Protein AF-A0A968CSW3-F1 (afdb_monomer_lite)

Structure (mmCIF, N/CA/C/O backbone):
data_AF-A0A968CSW3-F1
#
_entry.id   AF-A0A968CSW3-F1
#
loop_
_atom_site.group_PDB
_atom_site.id
_atom_site.type_symbol
_atom_site.label_atom_id
_atom_site.label_alt_id
_atom_site.label_comp_id
_atom_site.label_asym_id
_atom_site.label_entity_id
_atom_site.label_seq_id
_atom_site.pdbx_PDB_ins_code
_atom_site.Cartn_x
_atom_site.Cartn_y
_atom_site.Cartn_z
_atom_site.occupancy
_atom_site.B_iso_or_equiv
_atom_site.auth_seq_id
_atom_site.auth_comp_id
_atom_site.auth_asym_id
_atom_site.auth_atom_id
_atom_site.pdbx_PDB_model_num
ATOM 1 N N . THR A 1 1 ? 6.515 0.302 24.008 1.00 46.16 1 THR A N 1
ATOM 2 C CA . THR A 1 1 ? 6.061 -0.153 22.682 1.00 46.16 1 THR A CA 1
ATOM 3 C C . THR A 1 1 ? 6.521 0.880 21.685 1.00 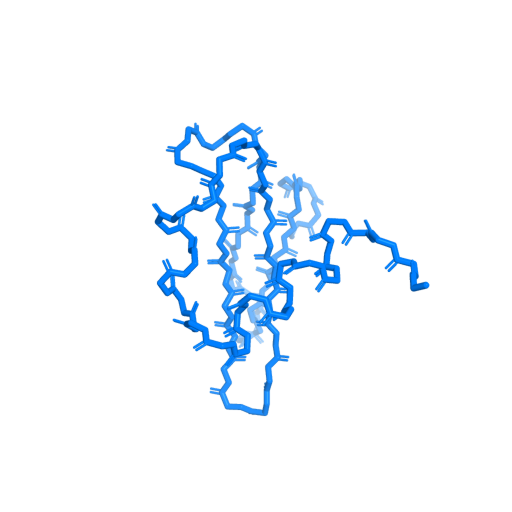46.16 1 THR A C 1
ATOM 5 O O . THR A 1 1 ? 6.298 2.063 21.915 1.00 46.16 1 THR A O 1
ATOM 8 N N . ASN A 1 2 ? 7.306 0.471 20.690 1.00 55.31 2 ASN A N 1
ATOM 9 C CA . ASN A 1 2 ? 7.720 1.378 19.623 1.00 55.31 2 ASN A CA 1
ATOM 10 C C . ASN A 1 2 ? 6.436 1.754 18.856 1.00 55.31 2 ASN A C 1
ATOM 12 O O . ASN A 1 2 ? 5.582 0.905 18.658 1.00 55.31 2 ASN A O 1
ATOM 16 N N . GLY A 1 3 ? 6.202 3.036 18.587 1.00 65.56 3 GLY A N 1
ATOM 17 C CA . GLY A 1 3 ? 4.907 3.539 18.105 1.00 65.56 3 GLY A CA 1
ATOM 18 C C . GLY A 1 3 ? 4.968 3.988 16.654 1.00 65.56 3 GLY A C 1
ATOM 19 O O . GLY A 1 3 ? 4.524 5.090 16.355 1.00 65.56 3 GLY A O 1
ATOM 20 N N . SER A 1 4 ? 5.616 3.213 15.779 1.00 84.62 4 SER A N 1
ATOM 21 C CA . SER A 1 4 ? 5.755 3.630 14.380 1.00 84.62 4 SER A CA 1
ATOM 22 C C . SER A 1 4 ? 4.405 3.592 13.661 1.00 84.62 4 SER A C 1
ATOM 24 O O . SER A 1 4 ? 3.586 2.709 13.921 1.00 84.62 4 SER A O 1
ATOM 26 N N . ASP A 1 5 ? 4.188 4.510 12.718 1.00 86.88 5 ASP A N 1
ATOM 27 C CA . AS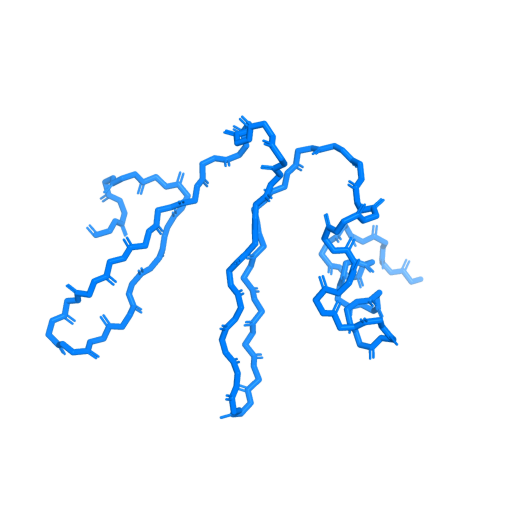P A 1 5 ? 2.949 4.569 11.927 1.00 86.88 5 ASP A CA 1
ATOM 28 C C . ASP A 1 5 ? 2.655 3.244 11.203 1.00 86.88 5 ASP A C 1
ATOM 30 O O . ASP A 1 5 ? 1.494 2.876 11.015 1.00 86.88 5 ASP A O 1
ATOM 34 N N . ALA A 1 6 ? 3.703 2.495 10.842 1.00 87.56 6 ALA A N 1
ATOM 35 C CA . ALA A 1 6 ? 3.585 1.166 10.252 1.00 87.56 6 ALA A CA 1
ATOM 36 C C . ALA A 1 6 ? 3.005 0.138 11.238 1.00 87.56 6 ALA A C 1
ATOM 38 O O . ALA A 1 6 ? 2.109 -0.617 10.874 1.00 87.56 6 ALA A O 1
ATOM 39 N N . GLU A 1 7 ? 3.471 0.135 12.487 1.00 90.50 7 GLU A N 1
ATOM 40 C CA . GLU A 1 7 ? 3.027 -0.792 13.539 1.00 90.50 7 GLU A CA 1
ATOM 41 C C . GLU A 1 7 ? 1.579 -0.494 13.961 1.00 90.50 7 GLU A C 1
ATOM 43 O O . GLU A 1 7 ? 0.756 -1.400 14.075 1.00 90.50 7 GLU A O 1
ATOM 48 N N . ILE A 1 8 ? 1.226 0.792 14.065 1.00 90.94 8 ILE A N 1
ATOM 49 C CA . ILE A 1 8 ? -0.152 1.241 14.319 1.00 90.94 8 ILE A CA 1
ATOM 50 C C . ILE A 1 8 ? -1.081 0.824 13.170 1.00 90.94 8 ILE A C 1
ATOM 52 O O . ILE A 1 8 ? -2.173 0.304 13.407 1.00 90.94 8 ILE A O 1
ATOM 56 N N . SER A 1 9 ? -0.653 1.036 11.921 1.00 90.88 9 SER A N 1
ATOM 57 C CA . SER A 1 9 ? -1.445 0.678 10.739 1.00 90.88 9 SER A CA 1
ATOM 58 C C . SER A 1 9 ? -1.624 -0.832 10.599 1.00 90.88 9 SER A C 1
ATOM 60 O O . SER A 1 9 ? -2.709 -1.275 10.220 1.00 90.88 9 SER A O 1
ATOM 62 N N . LEU A 1 10 ? -0.592 -1.618 10.923 1.00 92.25 10 LEU A N 1
ATOM 63 C CA . LEU A 1 10 ? -0.646 -3.077 10.895 1.00 92.25 10 LEU A CA 1
ATOM 64 C C . LEU A 1 10 ? -1.641 -3.610 11.928 1.00 92.25 10 LEU A C 1
ATOM 66 O O . LEU A 1 10 ? -2.555 -4.337 11.551 1.00 92.25 10 LEU A O 1
ATOM 70 N N . HIS A 1 11 ? -1.543 -3.182 13.188 1.00 92.81 11 HIS A N 1
ATOM 71 C CA . HIS A 1 11 ? -2.488 -3.610 14.225 1.00 92.81 11 HIS A CA 1
ATOM 72 C C . HIS A 1 11 ? -3.933 -3.219 13.902 1.00 92.81 11 HIS A C 1
ATOM 74 O O . HIS A 1 11 ? -4.852 -4.025 14.044 1.00 92.81 11 HIS A O 1
ATOM 80 N N . ALA A 1 12 ? -4.154 -2.008 13.385 1.00 93.00 12 ALA A N 1
ATOM 81 C CA . ALA A 1 12 ? -5.483 -1.614 12.935 1.00 93.00 12 ALA A CA 1
ATOM 82 C C . ALA A 1 12 ? -5.983 -2.514 11.787 1.00 93.00 12 ALA A C 1
ATOM 84 O O . ALA A 1 12 ? -7.167 -2.860 11.741 1.00 93.00 12 ALA A O 1
ATOM 85 N N . PHE A 1 13 ? -5.106 -2.877 10.844 1.00 94.00 13 PHE A N 1
ATOM 86 C CA . PHE A 1 13 ? -5.445 -3.770 9.737 1.00 94.00 13 PHE A CA 1
ATOM 87 C C . PHE A 1 13 ? -5.785 -5.185 10.221 1.00 94.00 13 PHE A C 1
ATOM 89 O O . PHE A 1 13 ? -6.734 -5.771 9.705 1.00 94.00 13 PHE A O 1
ATOM 96 N N . GLU A 1 14 ? -5.091 -5.714 11.228 1.00 93.38 14 GLU A N 1
ATOM 97 C CA . GLU A 1 14 ? -5.414 -7.011 11.841 1.00 93.38 14 GLU A CA 1
ATOM 98 C C . GLU A 1 14 ? -6.838 -7.022 12.427 1.00 93.38 14 GLU A C 1
ATOM 100 O O . GLU A 1 14 ? -7.584 -7.984 12.240 1.00 93.38 14 GLU A O 1
ATOM 105 N N . GLU A 1 15 ? -7.263 -5.929 13.070 1.00 94.19 15 GLU A N 1
ATOM 106 C CA . GLU A 1 15 ? -8.593 -5.827 13.690 1.00 94.19 15 GLU A CA 1
ATOM 107 C C . GLU A 1 15 ? -9.724 -5.531 12.689 1.00 94.19 15 GLU A C 1
ATOM 109 O O . GLU A 1 15 ? -10.850 -6.027 12.812 1.00 94.19 15 GLU A O 1
ATOM 114 N N . LEU A 1 16 ? -9.470 -4.670 11.702 1.00 94.69 16 LEU A N 1
ATOM 115 C CA . LEU A 1 16 ? -10.516 -4.085 10.854 1.00 94.69 16 LEU A CA 1
ATOM 116 C C . LEU A 1 16 ? -10.400 -4.481 9.374 1.00 94.69 16 LEU A C 1
ATOM 118 O O . LEU A 1 16 ? -11.326 -4.199 8.602 1.00 94.69 16 LEU A O 1
ATOM 122 N N . GLY A 1 17 ? -9.316 -5.138 8.967 1.00 94.25 17 GLY A N 1
ATOM 123 C CA . GLY A 1 17 ? -8.993 -5.449 7.576 1.00 94.25 17 GLY A CA 1
ATOM 124 C C . GLY A 1 17 ? -8.866 -4.192 6.713 1.00 94.25 17 GLY A C 1
ATOM 125 O O . GLY A 1 17 ? -8.567 -3.098 7.190 1.00 94.25 17 GLY A O 1
ATOM 126 N N . THR A 1 18 ? -9.202 -4.303 5.427 1.00 94.56 18 THR A N 1
ATOM 127 C CA . THR A 1 18 ? -9.141 -3.183 4.465 1.00 94.56 18 THR A CA 1
ATOM 128 C C . THR A 1 18 ? -10.053 -1.998 4.811 1.00 94.56 18 THR A C 1
ATOM 130 O O . THR A 1 18 ? -9.898 -0.913 4.249 1.00 94.56 18 THR A O 1
ATOM 133 N N . ARG A 1 19 ? -10.979 -2.147 5.771 1.00 95.62 19 ARG A N 1
ATOM 134 C CA . ARG A 1 19 ? -11.833 -1.044 6.241 1.00 95.62 19 ARG A CA 1
ATOM 135 C C . ARG A 1 19 ? -11.036 0.068 6.922 1.00 95.62 19 ARG A C 1
ATOM 137 O O . ARG A 1 19 ? -11.545 1.187 7.000 1.00 95.62 19 ARG A O 1
ATOM 144 N N . ILE A 1 20 ? -9.809 -0.200 7.387 1.00 95.12 20 ILE A N 1
ATOM 145 C CA . ILE A 1 20 ? -8.964 0.840 7.987 1.00 95.12 20 ILE A CA 1
ATOM 146 C C . ILE A 1 20 ? -8.658 1.981 7.028 1.00 95.12 20 ILE A C 1
ATOM 148 O O . ILE A 1 20 ? -8.625 3.131 7.451 1.00 95.12 20 ILE A O 1
ATOM 152 N N . PHE A 1 21 ? -8.506 1.704 5.733 1.00 93.75 21 PHE A N 1
ATOM 153 C CA . PHE A 1 21 ? -8.057 2.708 4.769 1.00 93.75 21 PHE A CA 1
ATOM 154 C C . PHE A 1 21 ? -9.105 3.802 4.533 1.00 93.75 21 PHE A C 1
ATOM 156 O O . PHE A 1 21 ? -8.755 4.916 4.160 1.00 93.75 21 PHE A O 1
ATOM 163 N N . GLY A 1 22 ? -10.383 3.520 4.815 1.00 92.12 22 GLY A N 1
ATOM 164 C CA . GLY A 1 22 ? -11.440 4.536 4.838 1.00 92.12 22 GLY A CA 1
ATOM 165 C C . GLY A 1 22 ? -11.471 5.384 6.116 1.00 92.12 22 GLY A C 1
ATOM 166 O O . GLY A 1 22 ? -12.190 6.378 6.165 1.00 92.12 22 GLY A O 1
ATOM 167 N N . ARG A 1 23 ? -10.725 4.987 7.155 1.00 92.12 23 ARG A N 1
ATOM 168 C CA . ARG A 1 23 ? -10.654 5.649 8.468 1.00 92.12 23 ARG A CA 1
ATOM 169 C C . ARG A 1 23 ? -9.335 6.385 8.701 1.00 92.12 23 ARG A C 1
ATOM 171 O O . ARG A 1 23 ? -9.316 7.313 9.505 1.00 92.12 23 ARG A O 1
ATOM 178 N N . LEU A 1 24 ? -8.259 5.986 8.021 1.00 91.12 24 LEU A N 1
ATOM 179 C CA . LEU A 1 24 ? -6.968 6.665 8.102 1.00 91.12 24 LEU A CA 1
ATOM 180 C C . LEU A 1 24 ? -7.080 8.103 7.583 1.00 91.12 24 LEU A C 1
ATOM 182 O O . LEU A 1 24 ? -7.655 8.363 6.524 1.00 91.12 24 LEU A O 1
ATOM 186 N N . GLN A 1 25 ? -6.502 9.034 8.336 1.00 89.75 25 GLN A N 1
ATOM 187 C CA . GLN A 1 25 ? -6.373 10.435 7.955 1.00 89.75 25 GLN A CA 1
ATOM 188 C C . GLN A 1 25 ? -4.898 10.772 7.771 1.00 89.75 25 GLN A C 1
ATOM 190 O O . GLN A 1 25 ? -4.068 10.366 8.578 1.00 89.75 25 GLN A O 1
ATOM 195 N N . GLY A 1 26 ? -4.589 11.540 6.728 1.00 89.75 26 GLY A N 1
ATOM 196 C CA . GLY A 1 26 ? -3.222 11.931 6.395 1.00 89.75 26 GLY A CA 1
ATOM 197 C C . GLY A 1 26 ? -2.717 11.305 5.099 1.00 89.75 26 GLY A C 1
ATOM 198 O O . GLY A 1 26 ? -3.489 10.781 4.296 1.00 89.75 26 GLY A O 1
ATOM 199 N N . GLU A 1 27 ? -1.410 11.417 4.897 1.00 94.19 27 GLU A N 1
ATOM 200 C CA . GLU A 1 27 ? -0.690 10.914 3.731 1.00 94.19 27 GLU A CA 1
ATOM 201 C C . GLU A 1 27 ? -0.088 9.533 4.028 1.00 94.19 27 GLU A C 1
ATOM 203 O O . GLU A 1 27 ? 0.584 9.349 5.040 1.00 94.19 27 GLU A O 1
ATOM 208 N N . PHE A 1 28 ? -0.320 8.547 3.159 1.00 94.38 28 PHE A N 1
ATOM 209 C CA . PHE A 1 28 ? 0.215 7.197 3.340 1.00 94.38 28 PHE A CA 1
ATOM 210 C C . PHE A 1 28 ? 0.300 6.433 2.018 1.00 94.38 28 PHE A C 1
ATOM 212 O O . PHE A 1 28 ? -0.511 6.615 1.112 1.00 94.38 28 PHE A O 1
ATOM 219 N N . ALA A 1 29 ? 1.271 5.528 1.947 1.00 96.06 29 ALA A N 1
ATOM 220 C CA . ALA A 1 29 ? 1.351 4.450 0.971 1.00 96.06 29 ALA A CA 1
ATOM 221 C C . ALA A 1 29 ? 1.770 3.190 1.739 1.00 96.06 29 ALA A C 1
ATOM 223 O O . ALA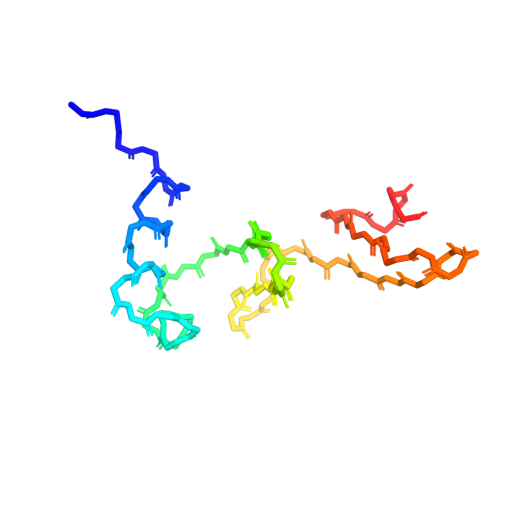 A 1 29 ? 2.819 3.177 2.378 1.00 96.06 29 ALA A O 1
ATOM 224 N N . ILE A 1 30 ? 0.915 2.172 1.735 1.00 95.50 30 ILE A N 1
ATOM 225 C CA . ILE A 1 30 ? 1.026 0.967 2.558 1.00 95.50 30 ILE A CA 1
ATOM 226 C C . ILE A 1 30 ? 1.003 -0.255 1.638 1.00 95.50 30 ILE A C 1
ATOM 228 O O . ILE A 1 30 ? 0.169 -0.343 0.734 1.00 95.50 30 ILE A O 1
ATOM 232 N N . ALA A 1 31 ? 1.897 -1.203 1.912 1.00 95.62 31 ALA A N 1
ATOM 233 C CA . ALA A 1 31 ? 1.888 -2.542 1.341 1.00 95.62 31 ALA A CA 1
ATOM 234 C C . ALA A 1 31 ? 1.794 -3.561 2.483 1.00 95.62 31 ALA A C 1
ATOM 236 O O . ALA A 1 31 ? 2.614 -3.531 3.400 1.00 95.62 31 ALA A O 1
ATOM 237 N N . ILE A 1 32 ? 0.788 -4.433 2.439 1.00 94.75 32 ILE A N 1
ATOM 238 C CA . ILE A 1 32 ? 0.594 -5.525 3.400 1.00 94.75 32 ILE A CA 1
ATOM 239 C C . ILE A 1 32 ? 0.608 -6.837 2.630 1.00 94.75 32 ILE A C 1
ATOM 241 O O . ILE A 1 32 ? -0.045 -6.956 1.592 1.00 94.75 32 ILE A O 1
ATOM 245 N N . VAL A 1 33 ? 1.355 -7.805 3.152 1.00 93.00 33 VAL A N 1
ATOM 246 C CA . VAL A 1 33 ? 1.490 -9.144 2.582 1.00 93.00 33 VAL A CA 1
ATOM 247 C C . VAL A 1 33 ? 1.215 -10.161 3.678 1.00 93.00 33 VAL A C 1
ATOM 249 O O . VAL A 1 33 ? 1.838 -10.100 4.737 1.00 93.00 33 VAL A O 1
ATOM 252 N N . ASP A 1 34 ? 0.295 -11.078 3.409 1.00 89.12 34 ASP A N 1
ATOM 253 C CA . ASP A 1 34 ? 0.121 -12.327 4.147 1.00 89.12 34 ASP A CA 1
ATOM 254 C C . ASP A 1 34 ? 0.228 -13.521 3.172 1.00 89.12 34 ASP A C 1
ATOM 256 O O . ASP A 1 34 ? 0.559 -13.332 1.999 1.00 89.12 34 ASP A O 1
ATOM 260 N N . GLU A 1 35 ? 0.013 -14.749 3.652 1.00 90.50 35 GLU A N 1
ATOM 261 C CA . GLU A 1 35 ? 0.146 -15.969 2.836 1.00 90.50 35 GLU A CA 1
ATOM 262 C C . GLU A 1 35 ? -0.789 -15.997 1.611 1.00 90.50 35 GLU A C 1
ATOM 264 O O . GLU A 1 35 ? -0.408 -16.521 0.565 1.00 90.50 35 GLU A O 1
ATOM 269 N N . ASP A 1 36 ? -1.973 -15.383 1.709 1.00 91.06 36 ASP A N 1
ATOM 270 C CA . ASP A 1 36 ? -3.040 -15.459 0.705 1.00 91.06 36 ASP A CA 1
ATOM 271 C C . ASP A 1 36 ? -3.399 -14.094 0.094 1.00 91.06 36 ASP A C 1
ATOM 273 O O . ASP A 1 36 ? -4.244 -14.001 -0.806 1.00 91.06 36 ASP A O 1
ATOM 277 N N . ARG A 1 37 ? -2.830 -13.000 0.612 1.00 89.94 37 ARG A N 1
ATOM 278 C CA . ARG A 1 37 ? -3.271 -11.639 0.309 1.00 89.94 37 ARG A CA 1
ATOM 279 C C . ARG A 1 37 ? -2.102 -10.695 0.148 1.00 89.94 37 ARG A C 1
ATOM 281 O O . ARG A 1 37 ? -1.193 -10.598 0.966 1.00 89.94 37 ARG A O 1
ATOM 288 N N . PHE A 1 38 ? -2.231 -9.889 -0.891 1.00 94.12 38 PHE A N 1
ATOM 289 C CA . PHE A 1 38 ? -1.372 -8.757 -1.152 1.00 94.12 38 PHE A CA 1
ATOM 290 C C . PHE A 1 38 ? -2.241 -7.507 -1.270 1.00 94.12 38 PHE A C 1
ATOM 292 O O . PHE A 1 38 ? -3.139 -7.4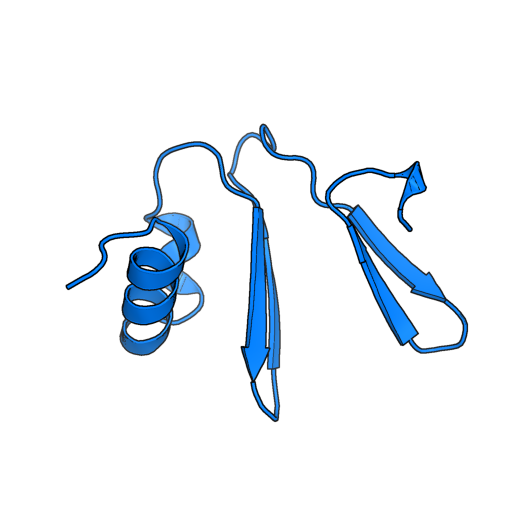40 -2.113 1.00 94.12 38 PHE A O 1
ATOM 299 N N . VAL A 1 39 ? -2.010 -6.524 -0.402 1.00 95.69 39 VAL A N 1
ATOM 300 C CA . VAL A 1 39 ? -2.807 -5.297 -0.324 1.00 95.69 39 VAL A CA 1
ATOM 301 C C . VAL A 1 39 ? -1.905 -4.093 -0.524 1.00 95.69 39 VAL A C 1
ATOM 303 O O . VAL A 1 39 ? -1.002 -3.842 0.270 1.00 95.69 39 VAL A O 1
ATOM 306 N N . LEU A 1 40 ? -2.210 -3.309 -1.553 1.00 96.44 40 LEU A N 1
ATOM 307 C CA . LEU A 1 40 ? -1.658 -1.976 -1.760 1.00 96.44 40 LEU A CA 1
ATOM 308 C C . LEU A 1 40 ? -2.734 -0.940 -1.454 1.00 96.44 40 LEU A C 1
ATOM 310 O O . LEU A 1 40 ? -3.825 -0.984 -2.025 1.00 96.44 40 LEU A O 1
ATOM 314 N N . ALA A 1 41 ? -2.424 0.004 -0.574 1.00 95.50 41 ALA A N 1
ATOM 315 C CA . ALA A 1 41 ? -3.320 1.093 -0.215 1.00 95.50 41 ALA A CA 1
ATOM 316 C C . ALA A 1 41 ? -2.563 2.419 -0.193 1.00 95.50 41 ALA A C 1
ATOM 318 O O . ALA A 1 41 ? -1.417 2.491 0.243 1.00 95.50 41 ALA A O 1
ATOM 319 N N . ARG A 1 42 ? -3.216 3.489 -0.638 1.00 95.75 42 ARG A N 1
ATOM 320 C CA . ARG A 1 42 ? -2.673 4.847 -0.575 1.00 95.75 42 ARG A CA 1
ATOM 321 C C . ARG A 1 42 ? -3.724 5.827 -0.085 1.00 95.75 42 ARG A C 1
ATOM 323 O O . ARG A 1 42 ? -4.919 5.527 -0.138 1.00 95.75 42 ARG A O 1
ATOM 330 N N . ASP A 1 43 ? -3.273 6.991 0.363 1.00 94.62 43 ASP A N 1
ATOM 331 C CA . ASP A 1 43 ? -4.164 8.052 0.807 1.00 94.62 43 ASP A CA 1
ATOM 332 C C . ASP A 1 43 ? -5.101 8.530 -0.309 1.00 94.62 43 ASP A C 1
ATOM 334 O O . ASP A 1 43 ? -4.808 8.438 -1.503 1.00 94.62 43 ASP A O 1
ATOM 338 N N . ARG A 1 44 ? -6.256 9.063 0.100 1.00 91.38 44 ARG A N 1
ATOM 339 C CA . ARG A 1 44 ? -7.356 9.423 -0.806 1.00 91.38 44 ARG A CA 1
ATOM 340 C C . ARG A 1 44 ? -6.994 10.514 -1.812 1.00 91.38 44 ARG A C 1
ATOM 342 O O . ARG A 1 44 ? -7.613 10.580 -2.870 1.00 91.38 44 ARG A O 1
ATOM 349 N N . LEU A 1 45 ? -6.045 11.382 -1.471 1.00 93.38 45 LEU A N 1
ATOM 350 C CA . LEU A 1 45 ? -5.581 12.450 -2.356 1.00 93.38 45 LEU A CA 1
ATOM 351 C C . LEU A 1 45 ? -4.396 12.005 -3.219 1.00 93.38 45 LEU A C 1
ATOM 353 O O . LEU A 1 45 ? -4.046 12.692 -4.174 1.00 93.38 45 LEU A O 1
ATOM 357 N N . GLY A 1 46 ? -3.799 10.856 -2.908 1.00 91.88 46 GLY A N 1
ATOM 358 C CA . GLY A 1 46 ? -2.607 10.365 -3.565 1.00 91.88 46 GLY A CA 1
ATOM 359 C C . GLY A 1 46 ? -1.378 11.237 -3.310 1.00 91.88 46 GLY A C 1
ATOM 360 O O . GLY A 1 46 ? -0.548 11.382 -4.207 1.00 91.88 46 GLY A O 1
ATOM 361 N N . ILE A 1 47 ? -1.245 11.803 -2.110 1.00 94.94 47 ILE A N 1
ATOM 362 C CA . ILE A 1 47 ? -0.080 12.610 -1.731 1.00 94.94 47 ILE A CA 1
ATOM 363 C C . ILE A 1 47 ? 1.179 11.740 -1.724 1.00 94.94 47 ILE A C 1
ATOM 365 O O . ILE A 1 47 ? 2.181 12.120 -2.333 1.00 94.94 47 ILE A O 1
ATOM 369 N N . LYS A 1 48 ? 1.133 10.550 -1.105 1.00 95.06 48 LYS A N 1
ATOM 370 C CA . LYS A 1 48 ? 2.217 9.570 -1.264 1.00 95.06 48 LYS A CA 1
ATOM 371 C C . LYS A 1 48 ? 2.034 8.816 -2.584 1.00 95.06 48 LYS A C 1
ATOM 373 O O . LYS A 1 48 ? 0.965 8.230 -2.804 1.00 95.06 48 LYS A O 1
ATOM 378 N N . PRO A 1 49 ? 3.032 8.821 -3.488 1.00 95.69 49 PRO A N 1
ATOM 379 C CA . PRO A 1 49 ? 2.969 8.014 -4.694 1.00 95.69 49 PRO A CA 1
ATOM 380 C C . PRO A 1 49 ? 3.075 6.527 -4.353 1.00 95.69 49 PRO A C 1
ATOM 382 O O . PRO A 1 49 ? 3.833 6.122 -3.474 1.00 95.69 49 PRO A O 1
ATOM 385 N N . LEU A 1 50 ? 2.310 5.721 -5.080 1.00 96.69 50 LEU A N 1
ATOM 386 C CA . LEU A 1 50 ? 2.371 4.268 -5.040 1.00 96.69 50 LEU A CA 1
ATOM 387 C C . LEU A 1 50 ? 2.097 3.775 -6.455 1.00 96.69 50 LEU A C 1
ATOM 389 O O . LEU A 1 50 ? 0.991 3.944 -6.974 1.00 96.69 50 LEU A O 1
ATOM 393 N N . TYR A 1 51 ? 3.129 3.235 -7.082 1.00 96.38 51 TYR A N 1
ATOM 394 C CA . TYR A 1 51 ? 3.090 2.683 -8.423 1.00 96.38 51 TYR 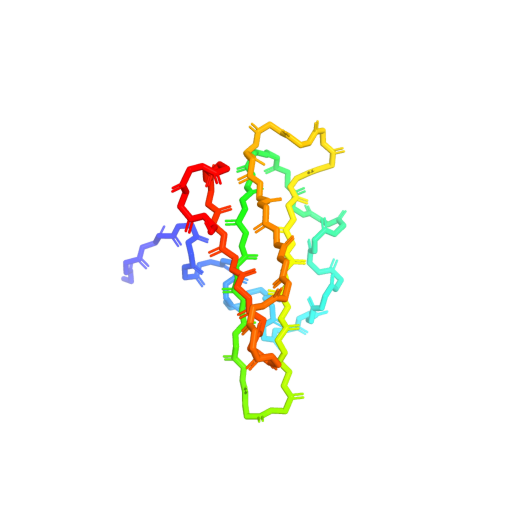A CA 1
ATOM 395 C C . TYR A 1 51 ? 3.092 1.161 -8.326 1.00 96.38 51 TYR A C 1
ATOM 397 O O . TYR A 1 51 ? 3.755 0.604 -7.454 1.00 96.38 51 TYR A O 1
ATOM 405 N N . TYR A 1 52 ? 2.359 0.496 -9.215 1.00 96.25 52 TYR A N 1
ATOM 406 C CA . TYR A 1 52 ? 2.382 -0.956 -9.348 1.00 96.25 52 TYR A CA 1
ATOM 407 C C . TYR A 1 52 ? 2.308 -1.354 -10.824 1.00 96.25 52 TYR A C 1
ATOM 409 O O . TYR A 1 52 ? 1.792 -0.600 -11.652 1.00 96.25 52 TYR A O 1
ATOM 417 N N . GLY A 1 53 ? 2.822 -2.534 -11.147 1.00 95.12 53 GLY A N 1
ATOM 418 C CA . GLY A 1 53 ? 2.812 -3.095 -12.493 1.00 95.12 53 GLY A CA 1
ATOM 419 C C . GLY A 1 53 ? 3.177 -4.574 -12.479 1.00 95.12 53 GLY A C 1
ATOM 420 O O . GLY A 1 53 ? 3.534 -5.116 -11.437 1.00 95.12 53 GLY A O 1
ATOM 421 N N . PHE A 1 54 ? 3.088 -5.225 -13.635 1.00 95.19 54 PHE A N 1
ATOM 422 C CA . PHE A 1 54 ? 3.509 -6.615 -13.791 1.00 95.19 54 PHE A CA 1
ATOM 423 C C . PHE A 1 54 ? 4.780 -6.694 -14.634 1.00 95.19 54 PHE A C 1
ATOM 425 O O . PHE A 1 54 ? 4.845 -6.105 -15.714 1.00 95.19 54 PHE A O 1
ATOM 432 N N . HIS A 1 55 ? 5.767 -7.449 -14.157 1.00 93.50 55 HIS A N 1
ATOM 433 C CA . HIS A 1 55 ? 6.992 -7.761 -14.883 1.00 93.50 55 HIS A CA 1
ATOM 434 C C . HIS A 1 55 ? 7.251 -9.267 -14.822 1.00 93.50 55 HIS A C 1
ATOM 436 O O . HIS A 1 55 ? 7.463 -9.809 -13.742 1.00 93.50 55 HIS A O 1
ATOM 442 N N . SER A 1 56 ? 7.255 -9.943 -15.975 1.00 93.38 56 SER A N 1
ATOM 443 C CA . SER A 1 56 ? 7.483 -11.398 -16.064 1.00 93.38 56 SER A CA 1
ATOM 444 C C . SER A 1 56 ? 6.607 -12.201 -15.085 1.00 93.38 56 SER A C 1
ATOM 446 O O . SER A 1 56 ? 7.113 -12.996 -14.300 1.00 93.38 56 SER A O 1
ATOM 448 N N . ASP A 1 57 ? 5.298 -11.923 -15.088 1.00 92.81 57 ASP A N 1
ATOM 449 C CA . ASP A 1 57 ? 4.277 -12.499 -14.192 1.00 92.81 57 ASP A CA 1
ATOM 450 C C . ASP A 1 57 ? 4.428 -12.181 -12.691 1.00 92.81 57 ASP A C 1
ATOM 452 O O . ASP A 1 57 ? 3.601 -12.600 -11.881 1.00 92.81 57 ASP A O 1
ATOM 456 N N . ALA A 1 58 ? 5.419 -11.375 -12.302 1.00 93.19 58 ALA A N 1
ATOM 457 C CA . ALA A 1 58 ? 5.551 -10.860 -10.946 1.00 93.19 58 ALA A CA 1
ATOM 458 C C . ALA A 1 58 ? 4.854 -9.503 -10.801 1.00 93.19 58 ALA A C 1
ATOM 460 O O . ALA A 1 58 ? 4.979 -8.627 -11.658 1.00 93.19 58 ALA A O 1
ATOM 461 N N . LEU A 1 59 ? 4.146 -9.311 -9.687 1.00 93.25 59 LEU A N 1
ATOM 462 C CA . LEU A 1 59 ? 3.632 -8.005 -9.288 1.00 93.25 59 LEU A CA 1
ATOM 463 C C . LEU A 1 59 ? 4.768 -7.181 -8.664 1.00 93.25 59 LEU A C 1
ATOM 465 O O . LEU A 1 59 ? 5.322 -7.552 -7.631 1.00 93.25 59 LEU A O 1
ATOM 469 N N . CYS A 1 60 ? 5.085 -6.047 -9.278 1.00 95.50 60 CYS A N 1
ATOM 470 C CA . CYS A 1 60 ? 6.071 -5.079 -8.808 1.00 95.50 60 CYS A CA 1
ATOM 471 C C . CYS A 1 60 ? 5.356 -3.838 -8.267 1.00 95.50 60 CYS A C 1
ATOM 473 O O . CYS A 1 60 ? 4.320 -3.431 -8.797 1.00 95.50 60 CYS A O 1
ATOM 475 N N . PHE A 1 61 ? 5.906 -3.217 -7.222 1.00 96.69 61 PHE A N 1
ATOM 476 C CA . PHE A 1 61 ? 5.382 -1.975 -6.656 1.00 96.69 61 PHE A CA 1
ATOM 477 C C . PHE A 1 61 ? 6.501 -1.104 -6.081 1.00 96.69 61 PHE A C 1
ATOM 479 O O . PHE A 1 61 ? 7.492 -1.617 -5.564 1.00 96.69 61 PHE A O 1
ATOM 486 N N . ALA A 1 62 ? 6.341 0.217 -6.163 1.00 96.75 62 ALA A N 1
ATOM 487 C CA . ALA A 1 62 ? 7.330 1.181 -5.686 1.00 96.75 62 ALA A CA 1
ATOM 488 C C . ALA A 1 62 ? 6.690 2.535 -5.343 1.00 96.75 62 ALA A C 1
ATOM 490 O O . ALA A 1 62 ? 5.634 2.895 -5.863 1.00 96.75 62 ALA A O 1
ATOM 491 N N . SER A 1 63 ? 7.353 3.331 -4.501 1.00 95.06 63 SER A N 1
ATOM 492 C CA . SER A 1 63 ? 6.965 4.723 -4.211 1.00 95.06 63 SER A CA 1
ATOM 493 C C . SER A 1 63 ? 7.458 5.725 -5.264 1.00 95.06 63 SER A C 1
ATOM 495 O O . SER A 1 63 ? 7.103 6.901 -5.224 1.00 95.06 63 SER A O 1
ATOM 497 N N . GLU A 1 64 ? 8.249 5.276 -6.240 1.00 95.19 64 GLU A N 1
ATOM 498 C CA . GLU A 1 64 ? 8.761 6.086 -7.345 1.00 95.19 64 GLU A CA 1
ATOM 499 C C . GLU A 1 64 ? 8.686 5.299 -8.657 1.00 95.19 64 GLU A C 1
ATOM 501 O O . GLU A 1 64 ? 9.038 4.124 -8.690 1.00 95.19 64 GLU A O 1
ATOM 506 N N . ILE A 1 65 ? 8.292 5.952 -9.756 1.00 93.62 65 ILE A N 1
ATOM 507 C CA . ILE A 1 65 ? 8.109 5.291 -11.063 1.00 93.62 65 ILE A CA 1
ATOM 508 C C . ILE A 1 65 ? 9.394 4.644 -11.595 1.00 93.62 65 ILE A C 1
ATOM 510 O O . ILE A 1 65 ? 9.341 3.617 -12.252 1.00 93.62 65 ILE A O 1
ATOM 514 N N . LYS A 1 66 ? 10.557 5.225 -11.282 1.00 93.25 66 LYS A N 1
ATOM 515 C CA . LYS A 1 66 ? 11.877 4.703 -11.670 1.00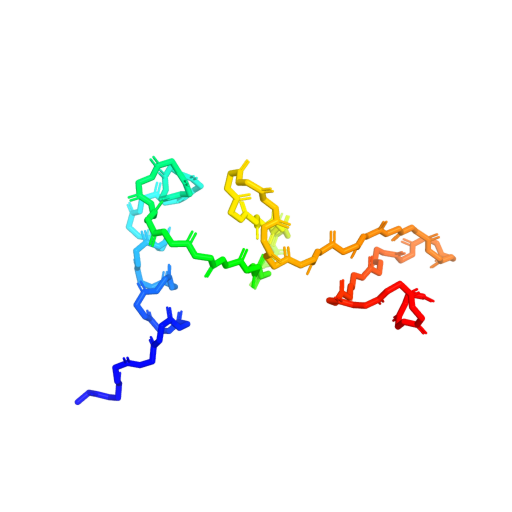 93.25 66 LYS A CA 1
ATOM 516 C C . LYS A 1 66 ? 12.275 3.419 -10.926 1.00 93.25 66 LYS A C 1
ATOM 518 O O . LYS A 1 66 ? 13.298 2.834 -11.255 1.00 93.25 66 LYS A O 1
ATOM 523 N N . GLY A 1 67 ? 11.544 3.076 -9.864 1.00 89.38 67 GLY A N 1
ATOM 524 C CA . GLY A 1 67 ? 11.759 1.876 -9.059 1.00 89.38 67 GLY A CA 1
ATOM 525 C C . GLY A 1 67 ? 10.858 0.706 -9.453 1.00 89.38 67 GLY A C 1
ATOM 526 O O . GLY A 1 67 ? 10.935 -0.329 -8.797 1.00 89.38 67 GLY A O 1
ATOM 527 N N . LEU A 1 68 ? 9.999 0.886 -10.464 1.00 84.94 68 LEU A N 1
ATOM 528 C CA . LEU A 1 68 ? 9.227 -0.184 -11.095 1.00 84.94 68 LEU A CA 1
ATOM 529 C C . LEU A 1 68 ? 9.994 -0.848 -12.238 1.00 84.94 68 LEU A C 1
ATOM 531 O O . LEU A 1 68 ? 10.755 -0.135 -12.932 1.00 84.94 68 LEU A O 1
#

Foldseek 3Di:
DPDDPLVVLVVCCVVPNPVVQVVDDDWDWDWDDDPVDTDTGTHPVCPQAKDWDDDPNDIDIDSDPVRD

Radius of gyration: 12.94 Å; chains: 1; bounding box: 24×29×39 Å

Sequence (68 aa):
TNGSDAEISLHAFEELGTRIFGRLQGEFAIAIVDEDRFVLARDRLGIKPLYYGFHSDALCFASEIKGL

Secondary structure (DSSP, 8-state):
----HHHHHHHHHHHHGGGGGGT--S--EEEEE-SS-EEEEE-TT--S--EEEEETTEEEEESSGGG-

pLDDT: mean 91.55, std 8.32, range [46.16, 96.75]